Protein AF-A0A348UNY2-F1 (afdb_monomer_lite)

Structure (mmCIF, N/CA/C/O backbone):
data_AF-A0A348UNY2-F1
#
_entry.id   AF-A0A348UNY2-F1
#
loop_
_atom_site.group_PDB
_atom_site.id
_atom_site.type_symbol
_atom_site.label_atom_id
_atom_site.label_alt_id
_atom_site.label_comp_id
_atom_site.label_asym_id
_atom_site.label_entity_id
_atom_site.label_seq_id
_atom_site.pdbx_PDB_ins_code
_atom_site.Cartn_x
_atom_site.Cartn_y
_atom_site.Cartn_z
_atom_site.occupancy
_atom_site.B_iso_or_equiv
_atom_site.auth_seq_id
_atom_site.auth_comp_id
_atom_site.auth_asym_id
_atom_site.auth_atom_id
_atom_site.pdbx_PDB_model_num
ATOM 1 N N . MET A 1 1 ? 25.046 7.641 -23.372 1.00 68.31 1 MET A N 1
ATOM 2 C CA . MET A 1 1 ? 24.474 8.707 -22.509 1.00 68.31 1 MET A CA 1
ATOM 3 C C . MET A 1 1 ? 22.992 8.468 -22.230 1.00 68.31 1 MET A C 1
ATOM 5 O O . MET A 1 1 ? 22.626 8.411 -21.067 1.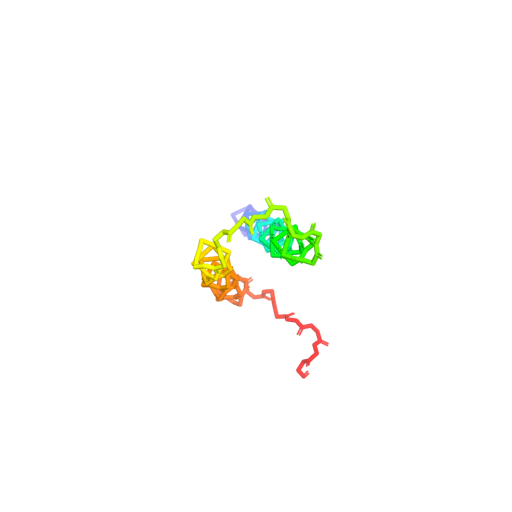00 68.31 1 MET A O 1
ATOM 9 N N . GLN A 1 2 ? 22.159 8.266 -23.258 1.00 75.50 2 GLN A N 1
ATOM 10 C CA . GLN A 1 2 ? 20.713 8.036 -23.099 1.00 75.50 2 GLN A CA 1
ATOM 11 C C . GLN A 1 2 ? 20.360 6.788 -22.267 1.00 75.50 2 GLN A C 1
ATOM 13 O O . GLN A 1 2 ? 19.515 6.879 -21.386 1.00 75.50 2 GLN A O 1
ATOM 18 N N . GLU A 1 3 ? 21.057 5.661 -22.449 1.00 77.38 3 GLU A N 1
ATOM 19 C CA . GLU A 1 3 ? 20.815 4.433 -21.660 1.00 77.38 3 GLU A CA 1
ATOM 20 C C . GLU A 1 3 ? 21.111 4.600 -20.163 1.00 77.38 3 GLU A C 1
ATOM 22 O O . GLU A 1 3 ? 20.377 4.096 -19.319 1.00 77.38 3 GLU A O 1
ATOM 27 N N . ARG A 1 4 ? 22.150 5.371 -19.817 1.00 76.81 4 ARG A N 1
ATOM 28 C CA . ARG A 1 4 ? 22.497 5.680 -18.421 1.00 76.81 4 ARG A CA 1
ATOM 29 C C . ARG A 1 4 ? 21.428 6.546 -17.754 1.00 76.81 4 ARG A C 1
ATOM 31 O O . ARG A 1 4 ? 21.096 6.317 -16.597 1.00 76.81 4 ARG A O 1
ATOM 38 N N . VAL A 1 5 ? 20.904 7.535 -18.480 1.00 84.56 5 VAL A N 1
ATOM 39 C CA . VAL A 1 5 ? 19.813 8.393 -17.994 1.00 84.56 5 VAL A CA 1
ATOM 40 C C . VAL A 1 5 ? 18.544 7.567 -17.800 1.00 84.56 5 VAL A C 1
ATOM 42 O O . VAL A 1 5 ? 17.924 7.677 -16.750 1.00 84.56 5 VAL A O 1
ATOM 45 N N . LYS A 1 6 ? 18.213 6.687 -18.753 1.00 81.75 6 LYS A N 1
ATOM 46 C CA . LYS A 1 6 ? 17.074 5.770 -18.642 1.00 81.75 6 LYS A CA 1
ATOM 47 C C . LYS A 1 6 ? 17.182 4.875 -17.403 1.00 81.75 6 LYS A C 1
ATOM 49 O O . LYS A 1 6 ? 16.290 4.901 -16.572 1.00 81.75 6 LYS A O 1
ATOM 54 N N . GLY A 1 7 ? 18.317 4.199 -17.207 1.00 81.69 7 GLY A N 1
ATOM 55 C CA . GLY A 1 7 ? 18.516 3.352 -16.025 1.00 81.69 7 GLY A CA 1
AT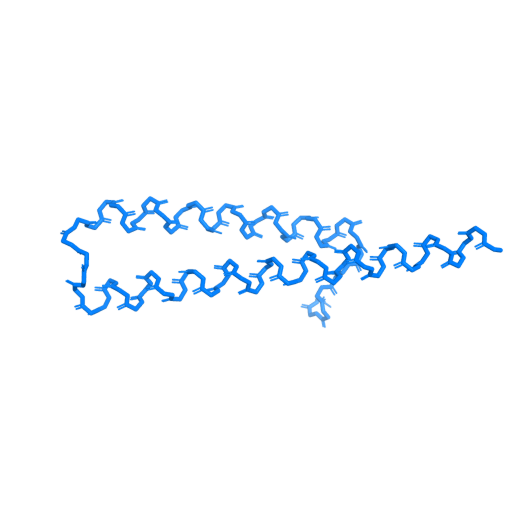OM 56 C C . GLY A 1 7 ? 18.436 4.114 -14.693 1.00 81.69 7 GLY A C 1
ATOM 57 O O . GLY A 1 7 ? 17.973 3.566 -13.699 1.00 81.69 7 GLY A O 1
ATOM 58 N N . MET A 1 8 ? 18.844 5.389 -14.649 1.00 86.06 8 MET A N 1
ATOM 59 C CA . MET A 1 8 ? 18.663 6.229 -13.455 1.00 86.06 8 MET A CA 1
ATOM 60 C C . MET A 1 8 ? 17.195 6.595 -13.203 1.00 86.06 8 MET A C 1
ATOM 62 O O . MET A 1 8 ? 16.783 6.638 -12.046 1.00 86.06 8 MET A O 1
ATOM 66 N N . VAL A 1 9 ? 16.423 6.866 -14.259 1.00 86.88 9 VAL A N 1
ATOM 67 C CA . VAL A 1 9 ? 14.981 7.133 -14.156 1.00 86.88 9 VAL A CA 1
ATOM 68 C C . VAL A 1 9 ? 14.255 5.889 -13.650 1.00 86.88 9 VAL A C 1
ATOM 70 O O . VAL A 1 9 ? 13.553 5.987 -12.648 1.00 86.88 9 VAL A O 1
ATOM 73 N N . ASP A 1 10 ? 14.526 4.721 -14.236 1.00 88.62 10 ASP A N 1
ATOM 74 C CA . ASP A 1 10 ? 13.910 3.450 -13.833 1.00 88.62 10 ASP A CA 1
ATOM 75 C C . ASP A 1 10 ? 14.167 3.157 -12.335 1.00 88.62 10 ASP A C 1
ATOM 77 O O . ASP A 1 10 ? 13.263 2.793 -11.582 1.00 88.62 10 ASP A O 1
ATOM 81 N N . LEU A 1 11 ? 15.393 3.401 -11.847 1.00 90.25 11 LEU A N 1
ATOM 82 C CA . LEU A 1 11 ? 15.734 3.241 -10.425 1.00 90.25 11 LEU A CA 1
ATOM 83 C C . LEU A 1 11 ? 14.978 4.213 -9.505 1.00 90.25 11 LEU A C 1
ATOM 85 O O . LEU A 1 11 ? 14.593 3.834 -8.395 1.00 90.25 11 LEU A O 1
ATOM 89 N N . LEU A 1 12 ? 14.775 5.460 -9.938 1.00 93.88 12 LEU A N 1
ATOM 90 C CA . LEU A 1 12 ? 14.000 6.445 -9.181 1.00 93.88 12 LEU A CA 1
ATOM 91 C C . LEU A 1 12 ? 12.518 6.066 -9.134 1.00 93.88 12 LEU A C 1
ATOM 93 O O . LEU A 1 12 ? 11.900 6.159 -8.073 1.00 93.88 12 LEU A O 1
ATOM 97 N N . GLU A 1 13 ? 11.959 5.595 -10.245 1.00 93.62 13 GLU A N 1
ATOM 98 C CA . GLU A 1 13 ? 10.576 5.121 -10.315 1.00 93.62 13 GLU A CA 1
ATOM 99 C C . GLU A 1 13 ? 10.351 3.928 -9.378 1.00 93.62 13 GLU A C 1
ATOM 101 O O . GLU A 1 13 ? 9.417 3.951 -8.571 1.00 93.62 13 GLU A O 1
ATOM 106 N N . ILE A 1 14 ? 11.265 2.949 -9.376 1.00 93.56 14 ILE A N 1
ATOM 107 C CA . ILE A 1 14 ? 11.234 1.818 -8.434 1.00 93.56 14 ILE A CA 1
ATOM 108 C C . ILE A 1 14 ? 11.317 2.313 -6.987 1.00 93.56 14 ILE A C 1
ATOM 110 O O . ILE A 1 14 ? 10.542 1.875 -6.132 1.00 93.56 14 ILE A O 1
ATOM 114 N N . TYR A 1 15 ? 12.231 3.241 -6.685 1.00 94.62 15 TYR A N 1
ATOM 115 C CA . TYR A 1 15 ? 12.356 3.812 -5.342 1.00 94.62 15 TYR A CA 1
ATOM 116 C C . TYR A 1 15 ? 11.045 4.461 -4.876 1.00 94.62 15 TYR A C 1
ATOM 118 O O . TYR A 1 15 ? 10.579 4.196 -3.763 1.00 94.62 15 TYR A O 1
ATOM 126 N N . HIS A 1 16 ? 10.424 5.281 -5.724 1.00 95.62 16 HIS A N 1
ATOM 127 C CA . HIS A 1 16 ? 9.175 5.957 -5.393 1.00 95.62 16 HIS A CA 1
ATOM 128 C C . HIS A 1 16 ? 8.007 4.980 -5.242 1.00 95.62 16 HIS A C 1
ATOM 130 O O . HIS A 1 16 ? 7.234 5.108 -4.291 1.00 95.62 16 HIS A O 1
ATOM 136 N N . ALA A 1 17 ? 7.916 3.967 -6.103 1.00 95.50 17 ALA A N 1
ATOM 137 C CA . ALA A 1 17 ? 6.898 2.929 -6.007 1.00 95.50 17 ALA A CA 1
ATOM 138 C C . ALA A 1 17 ? 7.049 2.090 -4.721 1.00 95.50 17 ALA A C 1
ATOM 140 O O . ALA A 1 17 ? 6.066 1.859 -4.013 1.00 95.50 17 ALA A O 1
ATOM 141 N N . ARG A 1 18 ? 8.279 1.720 -4.332 1.00 95.62 18 ARG A N 1
ATOM 142 C CA . ARG A 1 18 ? 8.555 1.039 -3.051 1.00 95.62 18 ARG A CA 1
ATOM 143 C C . ARG A 1 18 ? 8.201 1.918 -1.855 1.00 95.62 18 ARG A C 1
ATOM 145 O O . ARG A 1 18 ? 7.548 1.455 -0.924 1.00 95.62 18 ARG A O 1
ATOM 152 N N . ARG A 1 19 ? 8.568 3.201 -1.893 1.00 96.94 19 ARG A N 1
ATOM 153 C CA . ARG A 1 19 ? 8.217 4.154 -0.832 1.00 96.94 19 ARG A CA 1
ATOM 154 C C . ARG A 1 19 ? 6.702 4.293 -0.679 1.00 96.94 19 ARG A C 1
ATOM 156 O O . ARG A 1 19 ? 6.211 4.319 0.447 1.00 96.94 19 ARG A O 1
ATOM 163 N N . LEU A 1 20 ? 5.967 4.350 -1.789 1.00 96.62 20 LEU A N 1
ATOM 164 C CA . LEU A 1 20 ? 4.507 4.400 -1.776 1.00 96.62 20 LEU A CA 1
ATOM 165 C C . LEU A 1 20 ? 3.910 3.115 -1.187 1.00 96.62 20 LEU A C 1
ATOM 167 O O . LEU A 1 20 ? 3.045 3.199 -0.319 1.00 96.62 20 LEU A O 1
ATOM 171 N N . ARG A 1 21 ? 4.413 1.935 -1.578 1.00 96.56 21 ARG A N 1
ATOM 172 C CA . ARG A 1 21 ? 4.020 0.646 -0.978 1.00 96.56 21 ARG A CA 1
ATOM 173 C C . ARG A 1 21 ? 4.144 0.691 0.541 1.00 96.56 21 ARG A C 1
ATOM 175 O O . ARG A 1 21 ? 3.195 0.365 1.250 1.00 96.56 21 ARG A O 1
ATOM 182 N N . ASP A 1 22 ? 5.303 1.113 1.037 1.00 97.38 22 ASP A N 1
ATOM 183 C CA . ASP A 1 22 ? 5.600 1.113 2.467 1.00 97.38 22 ASP A CA 1
ATOM 184 C C . ASP A 1 22 ? 4.714 2.122 3.224 1.00 97.38 22 ASP A C 1
ATOM 186 O O . ASP A 1 22 ? 4.240 1.834 4.325 1.00 97.38 22 ASP A O 1
ATOM 190 N N . GLN A 1 23 ? 4.399 3.270 2.609 1.00 97.81 23 GLN A N 1
ATOM 191 C CA . GLN A 1 23 ? 3.422 4.224 3.143 1.00 97.81 23 GLN A CA 1
ATOM 192 C C . GLN A 1 23 ? 2.017 3.621 3.241 1.00 97.81 23 GLN A C 1
ATOM 194 O O . GLN A 1 23 ? 1.370 3.773 4.278 1.00 97.81 23 GLN A O 1
ATOM 199 N N . VAL A 1 24 ? 1.550 2.922 2.202 1.00 97.62 24 VAL A N 1
ATOM 200 C CA . VAL A 1 24 ? 0.228 2.275 2.194 1.00 97.62 24 VAL A CA 1
ATOM 201 C C . VAL A 1 24 ? 0.151 1.169 3.254 1.00 97.62 24 VAL A C 1
ATOM 203 O O . VAL A 1 24 ? -0.816 1.122 4.013 1.00 97.62 24 VAL A O 1
ATOM 206 N N . ILE A 1 25 ? 1.195 0.342 3.392 1.00 97.19 25 ILE A N 1
ATOM 207 C CA . ILE A 1 25 ? 1.295 -0.650 4.480 1.00 97.19 25 ILE A CA 1
ATOM 208 C C . ILE A 1 25 ? 1.221 0.041 5.846 1.00 97.19 25 ILE A C 1
ATOM 210 O O . ILE A 1 25 ? 0.522 -0.430 6.742 1.00 97.19 25 ILE A O 1
ATOM 214 N N . GLY A 1 26 ? 1.913 1.170 6.014 1.00 97.31 26 GLY A N 1
ATOM 215 C CA . GLY A 1 26 ? 1.847 1.968 7.237 1.00 97.31 26 GLY A CA 1
ATOM 216 C C . GLY A 1 26 ? 0.431 2.454 7.562 1.00 97.31 26 GLY A C 1
ATOM 217 O O . GLY A 1 26 ? 0.037 2.441 8.726 1.00 97.31 26 GLY A O 1
ATOM 218 N N . GLN A 1 27 ? -0.360 2.836 6.554 1.00 96.56 27 GLN A N 1
ATOM 219 C CA . GLN A 1 27 ? -1.763 3.217 6.756 1.00 96.56 27 GLN A CA 1
ATOM 220 C C . GLN A 1 27 ? -2.634 2.037 7.183 1.00 96.56 27 GLN A C 1
ATOM 222 O O . GLN A 1 27 ? -3.422 2.180 8.114 1.00 96.56 27 GLN A O 1
ATOM 227 N N . LEU A 1 28 ? -2.461 0.870 6.559 1.00 95.81 28 LEU A N 1
ATOM 228 C CA . LEU A 1 28 ? -3.187 -0.344 6.941 1.00 95.81 28 LEU A CA 1
ATOM 229 C C . LEU A 1 28 ? -2.893 -0.755 8.387 1.00 95.81 28 LEU A C 1
ATOM 231 O O . LEU A 1 28 ? -3.820 -1.071 9.126 1.00 95.81 28 LEU A O 1
ATOM 235 N N . LYS A 1 29 ? -1.628 -0.673 8.817 1.00 95.62 29 LYS A N 1
ATOM 236 C CA . LYS A 1 29 ? -1.248 -0.923 10.216 1.00 95.62 29 LYS A CA 1
ATOM 237 C C . LYS A 1 29 ? -1.942 0.046 11.171 1.00 95.62 29 LYS A C 1
ATOM 239 O O . LYS A 1 29 ? -2.576 -0.394 12.118 1.00 95.62 29 LYS A O 1
ATOM 244 N N . ARG A 1 30 ? -1.917 1.350 10.869 1.00 94.06 30 ARG A N 1
ATOM 245 C CA . ARG A 1 30 ? -2.611 2.361 11.685 1.00 94.06 30 ARG A CA 1
ATOM 246 C C . ARG A 1 30 ? -4.117 2.128 11.776 1.00 94.06 30 ARG A C 1
ATOM 248 O O . ARG A 1 30 ? -4.695 2.372 12.828 1.00 94.06 30 ARG A O 1
ATOM 255 N N . LEU A 1 31 ? -4.750 1.673 10.694 1.00 93.19 31 LEU A N 1
ATOM 256 C CA . LEU A 1 31 ? -6.169 1.318 10.715 1.00 93.19 31 LEU 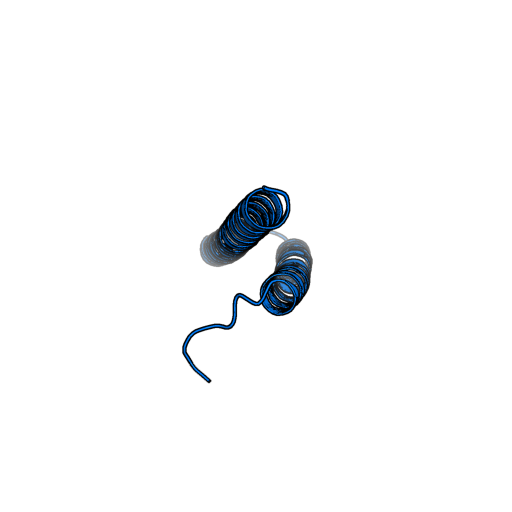A CA 1
ATOM 257 C C . LEU A 1 31 ? -6.437 0.109 11.618 1.00 93.19 31 LEU A C 1
ATOM 259 O O . LEU A 1 31 ? -7.371 0.164 12.413 1.00 93.19 31 LEU A O 1
ATOM 263 N N . ALA A 1 32 ? -5.611 -0.936 11.534 1.00 91.00 32 ALA A N 1
ATOM 264 C CA . ALA A 1 32 ? -5.727 -2.116 12.391 1.00 91.00 32 ALA A CA 1
ATOM 265 C C . ALA A 1 32 ? -5.508 -1.777 13.878 1.00 91.00 32 ALA A C 1
ATOM 267 O O . ALA A 1 32 ? -6.243 -2.252 14.746 1.00 91.00 32 ALA A O 1
ATOM 268 N N . ASP A 1 33 ? -4.544 -0.902 14.174 1.00 92.75 33 ASP A N 1
ATOM 269 C CA . ASP A 1 33 ? -4.286 -0.417 15.532 1.00 92.75 33 ASP A CA 1
ATOM 270 C C . ASP A 1 33 ? -5.477 0.400 16.063 1.00 92.75 33 ASP A C 1
ATOM 272 O O . ASP A 1 33 ? -5.911 0.201 17.197 1.00 92.75 33 ASP A O 1
ATOM 276 N N . ALA A 1 34 ? -6.053 1.282 15.237 1.00 89.62 34 ALA A N 1
ATOM 277 C CA . ALA A 1 34 ? -7.218 2.090 15.601 1.00 89.62 34 ALA A CA 1
ATOM 278 C C . ALA A 1 34 ? -8.484 1.243 15.825 1.00 89.62 34 ALA A C 1
ATOM 280 O O . ALA A 1 34 ? -9.269 1.546 16.727 1.00 89.62 34 ALA A O 1
ATOM 281 N N . GLU A 1 35 ? -8.676 0.184 15.031 1.00 88.31 35 GLU A N 1
ATOM 282 C CA . GLU A 1 35 ? -9.740 -0.807 15.228 1.00 88.31 35 GLU A CA 1
ATOM 283 C C . GLU A 1 35 ? -9.567 -1.533 16.565 1.00 88.31 35 GLU A C 1
ATOM 285 O O . GLU A 1 35 ? -10.490 -1.571 17.376 1.00 88.31 35 GLU A O 1
ATOM 290 N N . THR A 1 36 ? -8.355 -2.030 16.831 1.00 88.88 36 THR A N 1
ATOM 291 C CA . THR A 1 36 ? -8.017 -2.759 18.063 1.00 88.88 36 THR A CA 1
ATOM 292 C C . THR A 1 36 ? -8.175 -1.884 19.307 1.00 88.88 36 THR A C 1
ATOM 294 O O . THR A 1 36 ? -8.666 -2.342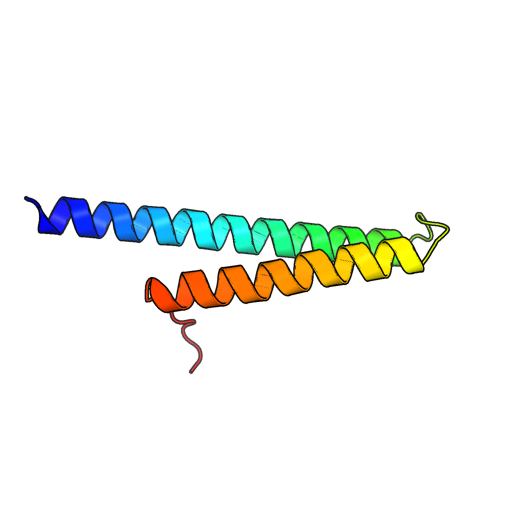 20.336 1.00 88.88 36 THR A O 1
ATOM 297 N N . ALA A 1 37 ? -7.794 -0.609 19.216 1.00 90.56 37 ALA A N 1
ATOM 29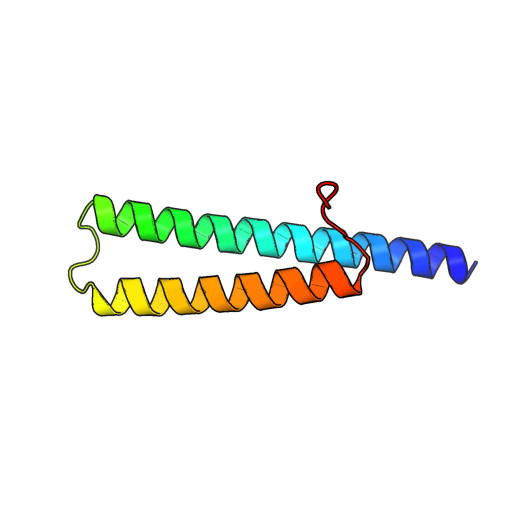8 C CA . ALA A 1 37 ? -7.915 0.355 20.304 1.00 90.56 37 ALA A CA 1
ATOM 299 C C . ALA A 1 37 ? -9.344 0.905 20.487 1.00 90.56 37 ALA A C 1
ATOM 301 O O . ALA A 1 37 ? -9.566 1.720 21.383 1.00 90.56 37 ALA A O 1
ATOM 302 N N . GLY A 1 38 ? -10.307 0.516 19.639 1.00 86.88 38 GLY A N 1
ATOM 303 C CA . GLY A 1 38 ? -11.680 1.026 19.689 1.00 86.88 38 GLY A CA 1
ATOM 304 C C . GLY A 1 38 ? -11.786 2.532 19.423 1.00 86.88 38 GLY A C 1
ATOM 305 O O . GLY A 1 38 ? -12.742 3.172 19.856 1.00 86.88 38 GLY A O 1
ATOM 306 N N . GLN A 1 39 ? -10.803 3.120 18.733 1.00 85.56 39 GLN A N 1
ATOM 307 C CA . GLN A 1 39 ? -10.720 4.568 18.499 1.00 85.56 39 GLN A CA 1
ATOM 308 C C . GLN A 1 39 ? -11.717 5.066 17.449 1.00 85.56 39 GLN A C 1
ATOM 310 O O . GLN A 1 39 ? -11.991 6.264 17.373 1.00 85.56 39 GLN A O 1
ATOM 315 N N . VAL A 1 40 ? -12.267 4.164 16.634 1.00 80.50 40 VAL A N 1
ATOM 316 C CA . VAL A 1 40 ? -13.279 4.488 15.628 1.00 80.50 40 VAL A CA 1
ATOM 317 C C . VAL A 1 40 ? -14.571 3.764 15.972 1.00 80.50 40 VAL A C 1
ATOM 319 O O . VAL A 1 40 ? -14.625 2.539 15.998 1.00 80.50 40 VAL A O 1
ATOM 322 N N . SER A 1 41 ? -15.627 4.541 16.213 1.00 73.44 41 SER A N 1
ATOM 323 C CA . SER A 1 41 ? -16.941 4.011 16.593 1.00 73.44 41 SER A CA 1
ATOM 324 C C . SER A 1 41 ? -17.655 3.294 15.438 1.00 73.44 41 SER A C 1
ATOM 326 O O . SER A 1 41 ? -18.428 2.370 15.681 1.00 73.44 41 SER A O 1
ATOM 328 N N . ASP A 1 42 ? -17.383 3.682 14.185 1.00 87.81 42 ASP A N 1
ATOM 329 C CA . ASP A 1 42 ? -18.008 3.087 13.001 1.00 87.81 42 ASP A CA 1
ATOM 330 C C . ASP A 1 42 ? -17.058 2.140 12.250 1.00 87.81 42 ASP A C 1
ATOM 332 O O . ASP A 1 42 ? -16.197 2.548 11.462 1.00 87.81 42 ASP A O 1
ATOM 336 N N . ALA A 1 43 ? -17.281 0.838 12.427 1.00 85.38 43 ALA A N 1
ATOM 337 C CA . ALA A 1 43 ? -16.534 -0.211 11.741 1.00 85.38 43 ALA A CA 1
ATOM 338 C C . ALA A 1 43 ? -16.703 -0.184 10.205 1.00 85.38 43 ALA A C 1
ATOM 340 O O . ALA A 1 43 ? -15.875 -0.734 9.476 1.00 85.38 43 ALA A O 1
ATOM 341 N N . ARG A 1 44 ? -17.758 0.447 9.666 1.00 89.81 44 ARG A N 1
ATOM 342 C CA . ARG A 1 44 ? -17.929 0.619 8.214 1.00 89.81 44 ARG A CA 1
ATOM 343 C C . ARG A 1 44 ? -16.876 1.561 7.640 1.00 89.81 44 ARG A C 1
ATOM 345 O O . ARG A 1 44 ? -16.372 1.286 6.551 1.00 89.81 44 ARG A O 1
ATOM 352 N N . VAL A 1 45 ? -16.538 2.628 8.365 1.00 88.81 45 VAL A N 1
ATOM 353 C CA . VAL A 1 45 ? -15.512 3.598 7.955 1.00 88.81 45 VAL A CA 1
ATOM 354 C C . VAL A 1 45 ? -14.146 2.921 7.897 1.00 88.81 45 VAL A C 1
ATOM 356 O O . VAL A 1 45 ? -13.462 3.025 6.879 1.00 88.81 45 VAL A O 1
ATOM 359 N N . LEU A 1 46 ? -13.795 2.146 8.929 1.00 89.31 46 LEU A N 1
ATOM 360 C CA . LEU A 1 46 ? -12.548 1.375 8.971 1.00 89.31 46 LEU A CA 1
ATOM 361 C C . LEU A 1 46 ? -12.440 0.392 7.802 1.00 89.31 46 LEU A C 1
ATOM 363 O O . LEU A 1 46 ? -11.454 0.417 7.068 1.00 89.31 46 LEU A O 1
ATOM 367 N N . ARG A 1 47 ? -13.482 -0.414 7.558 1.00 90.50 47 ARG A N 1
ATOM 368 C CA . ARG A 1 47 ? -13.500 -1.366 6.435 1.00 90.50 47 ARG A CA 1
ATOM 369 C C . ARG A 1 47 ? -13.391 -0.681 5.076 1.00 90.50 47 ARG A C 1
ATOM 371 O O . ARG A 1 47 ? -12.753 -1.216 4.175 1.00 90.50 47 ARG A O 1
ATOM 378 N N . HIS A 1 48 ? -14.029 0.475 4.898 1.00 94.25 48 HIS A N 1
ATOM 379 C CA . HIS A 1 48 ? -13.939 1.213 3.640 1.00 94.25 48 HIS A CA 1
ATOM 380 C C . HIS A 1 48 ? -12.524 1.759 3.410 1.00 94.25 48 HIS A C 1
ATOM 382 O O . HIS A 1 48 ? -11.975 1.586 2.323 1.00 94.25 48 HIS A O 1
ATOM 388 N N . ALA A 1 49 ? -11.914 2.346 4.442 1.00 93.19 49 ALA A N 1
ATOM 389 C CA . ALA A 1 49 ? -10.539 2.828 4.381 1.00 93.19 49 ALA A CA 1
ATOM 390 C C . ALA A 1 49 ? -9.539 1.682 4.140 1.00 93.19 49 ALA A C 1
ATOM 392 O O . ALA A 1 49 ? -8.643 1.821 3.309 1.00 93.19 49 ALA A O 1
ATOM 393 N N . ALA A 1 50 ? -9.724 0.533 4.797 1.00 94.56 50 ALA A N 1
ATOM 394 C CA . ALA A 1 50 ? -8.897 -0.653 4.583 1.00 94.56 50 ALA A CA 1
ATOM 395 C C . ALA A 1 50 ? -8.956 -1.117 3.120 1.00 94.56 50 ALA A C 1
ATOM 397 O O . ALA A 1 50 ? -7.916 -1.214 2.474 1.00 94.56 50 ALA A O 1
ATOM 398 N N . ARG A 1 51 ? -10.163 -1.265 2.552 1.00 96.50 51 ARG A N 1
ATOM 399 C CA . ARG A 1 51 ? -10.349 -1.635 1.134 1.00 96.50 51 ARG A CA 1
ATOM 400 C C . ARG A 1 51 ? -9.676 -0.662 0.170 1.00 96.50 51 ARG A C 1
ATOM 402 O O . ARG A 1 51 ? -9.123 -1.087 -0.841 1.00 96.50 51 ARG A O 1
ATOM 409 N N . TYR A 1 52 ? -9.723 0.638 0.464 1.00 96.44 52 TYR A N 1
ATOM 410 C CA . TYR A 1 52 ? -9.040 1.646 -0.345 1.00 96.44 52 TYR A CA 1
ATOM 411 C C . TYR A 1 52 ? -7.522 1.417 -0.364 1.00 96.44 52 TYR A C 1
ATOM 413 O O . TYR A 1 52 ? -6.912 1.383 -1.434 1.00 96.44 52 TYR A O 1
ATOM 421 N N . TYR A 1 53 ? -6.905 1.208 0.801 1.00 97.19 53 TYR A N 1
ATOM 422 C CA . TYR A 1 53 ? -5.464 0.968 0.882 1.00 97.19 53 TYR A CA 1
ATOM 423 C C . TYR A 1 53 ? -5.052 -0.413 0.350 1.00 97.19 53 TYR A C 1
ATOM 425 O O . TYR A 1 53 ? -3.985 -0.540 -0.246 1.00 97.19 53 TYR A O 1
ATOM 433 N N . GLU A 1 54 ? -5.897 -1.435 0.481 1.00 95.88 54 GLU A N 1
ATOM 434 C CA . GLU A 1 54 ? -5.693 -2.739 -0.163 1.00 95.88 54 GLU A CA 1
ATOM 435 C C . GLU A 1 54 ? -5.682 -2.615 -1.693 1.00 95.88 54 GLU A C 1
ATOM 437 O O . GLU A 1 54 ? -4.763 -3.107 -2.347 1.00 95.88 54 GLU A O 1
ATOM 442 N N . ALA A 1 55 ? -6.641 -1.889 -2.278 1.00 97.19 55 ALA A N 1
ATOM 443 C CA . ALA A 1 55 ? -6.663 -1.623 -3.717 1.00 97.19 55 ALA A CA 1
ATOM 444 C C . ALA A 1 55 ? -5.434 -0.813 -4.176 1.00 97.19 55 ALA A C 1
ATOM 446 O O . ALA A 1 55 ? -4.845 -1.094 -5.227 1.00 97.19 55 ALA A O 1
ATOM 447 N N . ALA A 1 56 ? -4.996 0.156 -3.365 1.00 96.06 56 ALA A N 1
ATOM 448 C CA . ALA A 1 56 ? -3.762 0.892 -3.617 1.00 96.06 56 ALA A CA 1
ATOM 449 C C . ALA A 1 56 ? -2.534 -0.037 -3.612 1.00 96.06 56 ALA A C 1
ATOM 451 O O . ALA A 1 56 ? -1.685 0.086 -4.491 1.00 96.06 56 ALA A O 1
ATOM 452 N N . LEU A 1 57 ? -2.452 -1.010 -2.694 1.00 95.69 57 LEU A N 1
ATOM 453 C CA . LEU A 1 57 ? -1.366 -1.998 -2.682 1.00 95.69 57 LEU A CA 1
ATOM 454 C C . LEU A 1 57 ? -1.321 -2.854 -3.942 1.00 95.69 57 LEU A C 1
ATOM 456 O O . LEU A 1 57 ? -0.230 -3.088 -4.460 1.00 95.69 57 LEU A O 1
ATOM 460 N N . VAL A 1 58 ? -2.475 -3.295 -4.446 1.00 96.12 58 VAL A N 1
ATOM 461 C CA . VAL A 1 58 ? -2.549 -4.052 -5.706 1.00 96.12 58 VAL A CA 1
ATOM 462 C C . VAL A 1 58 ? -2.005 -3.214 -6.864 1.00 96.12 58 VAL A C 1
ATOM 464 O O . VAL A 1 58 ? -1.200 -3.697 -7.657 1.00 96.12 58 VAL A O 1
ATOM 467 N N . THR A 1 59 ? -2.375 -1.935 -6.915 1.00 95.00 59 THR A N 1
ATOM 468 C CA . THR A 1 59 ? -1.904 -1.003 -7.952 1.00 95.00 59 THR A CA 1
ATOM 469 C C . THR A 1 59 ? -0.392 -0.790 -7.869 1.00 95.00 59 THR A C 1
ATOM 471 O O . THR A 1 59 ? 0.304 -0.838 -8.880 1.00 95.00 59 THR A O 1
ATOM 474 N N . VAL A 1 60 ? 0.143 -0.603 -6.659 1.00 95.56 60 VAL A N 1
ATOM 475 C CA . VAL A 1 60 ? 1.585 -0.433 -6.442 1.00 95.56 60 VAL A CA 1
ATOM 476 C C . VAL A 1 60 ? 2.358 -1.711 -6.773 1.00 95.56 60 VAL A C 1
ATOM 478 O O . VAL A 1 60 ? 3.447 -1.630 -7.334 1.00 95.56 60 VAL A O 1
ATOM 481 N N . ALA A 1 61 ? 1.809 -2.888 -6.465 1.00 93.44 61 ALA A N 1
ATOM 482 C CA . ALA A 1 61 ? 2.420 -4.161 -6.833 1.00 93.44 61 ALA A CA 1
ATOM 483 C C . ALA A 1 61 ? 2.510 -4.325 -8.359 1.00 93.44 61 ALA A C 1
ATOM 485 O O . ALA A 1 61 ? 3.572 -4.684 -8.856 1.00 93.44 61 ALA A O 1
ATOM 486 N N . ALA A 1 62 ? 1.444 -3.990 -9.093 1.00 93.25 62 ALA A N 1
ATOM 487 C CA . ALA A 1 62 ? 1.448 -4.017 -10.556 1.00 93.25 62 ALA A CA 1
ATOM 488 C C . ALA A 1 62 ? 2.448 -3.012 -11.158 1.00 93.25 62 ALA A C 1
ATOM 490 O O . ALA A 1 62 ? 3.156 -3.337 -12.109 1.00 93.25 62 ALA A O 1
ATOM 491 N N . LEU A 1 63 ? 2.555 -1.809 -10.579 1.00 92.88 63 LEU A N 1
ATOM 492 C CA . LEU A 1 63 ? 3.553 -0.818 -10.986 1.00 92.88 63 LEU A CA 1
ATOM 493 C C . LEU A 1 63 ? 4.979 -1.354 -10.796 1.00 92.88 63 LEU A C 1
ATOM 495 O O . LEU A 1 63 ? 5.782 -1.295 -11.721 1.00 92.88 63 LEU A O 1
ATOM 499 N N . LEU A 1 64 ? 5.285 -1.903 -9.620 1.00 92.62 64 LEU A N 1
ATOM 500 C CA . LEU A 1 64 ? 6.603 -2.465 -9.316 1.00 92.62 64 LEU A CA 1
ATOM 501 C C . LEU A 1 64 ? 6.964 -3.626 -10.247 1.00 92.62 64 LEU A C 1
ATOM 503 O O . LEU A 1 64 ? 8.084 -3.667 -10.753 1.00 92.62 64 LEU A O 1
ATOM 507 N N . ASP A 1 65 ? 6.012 -4.514 -10.528 1.00 91.50 65 ASP A N 1
ATOM 508 C CA . ASP A 1 65 ? 6.207 -5.606 -11.483 1.00 91.50 65 ASP A CA 1
ATOM 509 C C . ASP A 1 65 ? 6.509 -5.079 -12.897 1.00 91.50 65 ASP A C 1
ATOM 511 O O . ASP A 1 65 ? 7.472 -5.513 -13.531 1.00 91.50 65 ASP A O 1
ATOM 515 N N . SER A 1 66 ? 5.776 -4.055 -13.356 1.00 90.25 66 SER A N 1
ATOM 516 C CA . SER A 1 66 ? 6.021 -3.424 -14.663 1.00 90.25 66 SER A CA 1
ATOM 517 C C . SER A 1 66 ? 7.390 -2.739 -14.771 1.00 90.25 66 SER A C 1
ATOM 519 O O . SER A 1 66 ? 7.954 -2.658 -15.861 1.00 90.25 66 SER A O 1
ATOM 521 N N . LEU A 1 67 ? 7.945 -2.295 -13.638 1.00 89.56 67 LEU A N 1
ATOM 522 C CA . LEU A 1 67 ? 9.286 -1.714 -13.534 1.00 89.56 67 LEU A CA 1
ATOM 523 C C . LEU A 1 67 ? 10.386 -2.781 -13.387 1.00 89.56 67 LEU A C 1
ATOM 525 O O . LEU A 1 67 ? 11.563 -2.444 -13.269 1.00 89.56 67 LEU A O 1
ATOM 529 N N . GLY A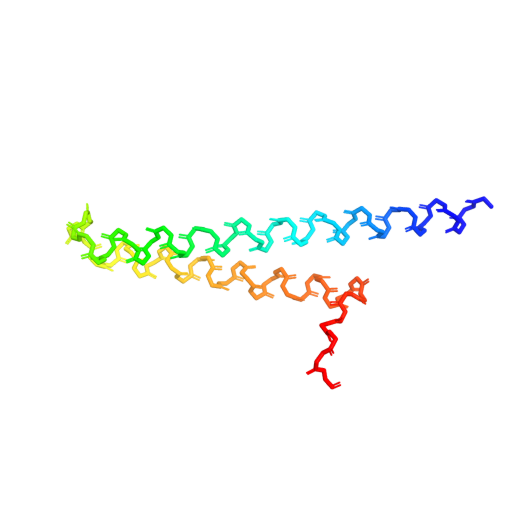 1 68 ? 10.030 -4.069 -13.379 1.00 86.94 68 GLY A N 1
ATOM 530 C CA . GLY A 1 68 ? 10.977 -5.166 -13.201 1.00 86.94 68 GLY A CA 1
ATOM 531 C C . GLY A 1 68 ? 11.447 -5.357 -11.757 1.00 86.94 68 GLY A C 1
ATOM 532 O O . GLY A 1 68 ? 12.394 -6.113 -11.531 1.00 86.94 68 GLY A O 1
ATOM 533 N N . ASP A 1 69 ? 10.790 -4.730 -10.773 1.00 83.75 69 ASP A N 1
ATOM 534 C CA . ASP A 1 69 ? 11.031 -4.968 -9.346 1.00 83.75 69 ASP A CA 1
ATOM 535 C C . ASP A 1 69 ? 10.355 -6.270 -8.890 1.00 83.75 69 ASP A C 1
ATOM 537 O O . ASP A 1 69 ? 9.426 -6.278 -8.074 1.00 83.75 69 ASP A O 1
ATOM 541 N N . ARG A 1 70 ? 10.802 -7.397 -9.452 1.00 70.44 70 ARG A N 1
ATOM 542 C CA . ARG A 1 70 ? 10.320 -8.717 -9.042 1.00 70.44 70 ARG A CA 1
ATOM 543 C C . ARG A 1 70 ? 10.805 -9.004 -7.627 1.00 70.44 70 ARG A C 1
ATOM 545 O O . ARG A 1 70 ? 11.992 -8.873 -7.321 1.00 70.44 70 ARG A O 1
ATOM 552 N N . ARG A 1 71 ? 9.884 -9.407 -6.748 1.00 57.91 71 ARG A N 1
ATOM 553 C CA . ARG A 1 71 ? 10.249 -9.892 -5.411 1.00 57.91 71 ARG A CA 1
ATOM 554 C C . ARG A 1 71 ? 11.211 -11.080 -5.570 1.00 57.91 71 ARG A C 1
ATOM 556 O O . ARG A 1 71 ? 10.949 -11.938 -6.402 1.00 57.91 71 ARG A O 1
ATOM 563 N N . PRO A 1 72 ? 12.279 -11.182 -4.764 1.00 48.81 72 PRO A N 1
ATOM 564 C CA . PRO A 1 72 ? 13.272 -12.255 -4.881 1.00 48.81 72 PRO A CA 1
ATOM 565 C C . PRO A 1 72 ? 12.781 -13.632 -4.377 1.00 48.81 72 PRO A C 1
ATOM 567 O O . PRO A 1 72 ? 13.593 -14.424 -3.912 1.00 48.81 72 PRO A O 1
ATOM 570 N N . TYR A 1 73 ? 11.476 -13.918 -4.414 1.00 46.44 73 TYR A N 1
ATOM 571 C CA . TYR A 1 73 ? 10.883 -15.125 -3.819 1.00 46.44 73 TYR A CA 1
ATOM 572 C C . TYR A 1 73 ? 9.861 -15.826 -4.732 1.00 46.44 73 TYR A C 1
ATOM 574 O O . TYR A 1 73 ? 8.875 -16.355 -4.222 1.00 46.44 73 TYR A O 1
ATOM 582 N N . ASP A 1 74 ? 10.108 -15.830 -6.043 1.00 45.59 74 ASP A N 1
ATOM 583 C CA . ASP A 1 74 ? 9.523 -16.819 -6.965 1.00 45.59 74 ASP A CA 1
ATOM 584 C C . ASP A 1 74 ? 10.532 -17.945 -7.237 1.00 45.59 74 ASP A C 1
ATOM 586 O O . ASP A 1 74 ? 11.739 -17.628 -7.383 1.00 45.59 74 ASP A O 1
#

Sequence (74 aa):
MQERVKGMVDLLEIYHARRLRDQVIGQLKRLADAETAGQVSDARVLRHAARYYEAALVTVAALLDSLGDRRPYD

Foldseek 3Di:
DVVVVVVVVLVVQLVVLVVQLVVLVVQLVVLVVCVVVVVDVDVVVSVVSNVVSVVVNVVSVVSCVVSVVDDPPD

Radius of gyration: 16.46 Å; chains: 1; bounding box: 42×26×43 Å

Secondary structure (DSSP, 8-state):
-HHHHHHHHHHHHHHHHHHHHHHHHHHHHHHHHHHHTT--S-HHHHHHHHHHHHHHHHHHHHHHHHTT---S--

pLDDT: mean 88.37, std 11.42, range [45.59, 97.81]